Protein AF-A0A8S2SUM0-F1 (afdb_monomer_lite)

Radius of gyration: 14.91 Å; chains: 1; bounding box: 43×23×40 Å

Organism: NCBI:txid392030

Sequence (101 aa):
QWSLSTCGYEVLDIDQWGDIQFDVITCLNVLDRCEKPLSLLKNIREHTNPNHGRVIMSLVLPFKPYFEYSKDHRPDESIHIEGRLPEEQINEIVSNIFQPL

Structure (mmCIF, N/CA/C/O backbone):
data_AF-A0A8S2SUM0-F1
#
_entry.id   AF-A0A8S2SUM0-F1
#
loop_
_atom_site.group_PDB
_atom_site.id
_atom_site.type_symbol
_atom_site.label_atom_id
_atom_site.label_alt_id
_atom_site.label_comp_id
_atom_site.label_asym_id
_atom_site.label_entity_id
_atom_site.label_seq_id
_atom_site.pdbx_PDB_ins_code
_atom_site.Cartn_x
_atom_site.Cartn_y
_atom_site.Cartn_z
_atom_site.occupancy
_atom_site.B_iso_or_equiv
_atom_site.auth_seq_id
_atom_site.auth_comp_id
_atom_site.auth_asym_id
_atom_site.auth_atom_id
_atom_site.pdbx_PDB_model_num
ATOM 1 N N . GLN A 1 1 ? -20.066 0.138 -9.625 1.00 59.69 1 GLN A N 1
ATOM 2 C CA . GLN A 1 1 ? -20.701 0.489 -8.333 1.00 59.69 1 GLN A CA 1
ATOM 3 C C . GLN A 1 1 ? -22.025 -0.249 -8.071 1.00 59.69 1 GLN A C 1
ATOM 5 O O . GLN A 1 1 ? -22.236 -0.663 -6.942 1.00 59.69 1 GLN A O 1
ATOM 10 N N . TRP A 1 2 ? -22.871 -0.511 -9.079 1.00 57.12 2 TRP A N 1
ATOM 11 C CA . TRP A 1 2 ? -24.215 -1.108 -8.905 1.00 57.12 2 TRP A CA 1
ATOM 12 C C . TRP A 1 2 ? -24.284 -2.470 -8.166 1.00 57.12 2 TRP A C 1
ATOM 14 O O . TRP A 1 2 ? -25.246 -2.741 -7.453 1.00 57.12 2 TRP A O 1
ATOM 24 N N . SER A 1 3 ? -23.261 -3.325 -8.281 1.00 77.62 3 SER A N 1
ATOM 25 C CA . SER A 1 3 ? -23.280 -4.652 -7.636 1.00 77.62 3 SER A CA 1
ATOM 26 C C . SER A 1 3 ? -23.003 -4.626 -6.129 1.00 77.62 3 SER A C 1
ATOM 28 O O . SER A 1 3 ? -23.469 -5.516 -5.430 1.00 77.62 3 SER A O 1
ATOM 30 N N . LEU A 1 4 ? -22.236 -3.655 -5.621 1.00 84.12 4 LEU A N 1
ATOM 31 C CA . LEU A 1 4 ? -21.824 -3.630 -4.210 1.00 84.12 4 LEU A CA 1
ATOM 32 C C . LEU A 1 4 ? -22.926 -3.063 -3.316 1.00 84.12 4 LEU A C 1
ATOM 34 O O . LEU A 1 4 ? -23.251 -3.657 -2.291 1.00 84.12 4 LEU A O 1
ATOM 38 N N . SER A 1 5 ? -23.566 -1.980 -3.758 1.00 80.69 5 SER A N 1
ATOM 39 C CA . SER A 1 5 ? -24.710 -1.397 -3.053 1.00 80.69 5 SER A CA 1
ATOM 40 C C . SER A 1 5 ? -25.875 -2.386 -2.931 1.00 80.69 5 SER A C 1
ATOM 42 O O . SER A 1 5 ? -26.553 -2.421 -1.909 1.00 80.69 5 SER A O 1
ATOM 44 N N . THR A 1 6 ? -26.064 -3.255 -3.930 1.00 85.56 6 THR A N 1
ATOM 45 C CA . THR A 1 6 ? -27.087 -4.317 -3.906 1.00 85.56 6 THR A CA 1
ATOM 46 C C . THR A 1 6 ? -26.800 -5.395 -2.852 1.00 85.56 6 THR A C 1
ATOM 48 O O . THR A 1 6 ? -27.727 -6.013 -2.335 1.00 85.56 6 THR A O 1
ATOM 51 N N . CYS A 1 7 ? -25.534 -5.598 -2.485 1.00 89.81 7 CYS A N 1
ATOM 52 C CA . CYS A 1 7 ? -25.125 -6.545 -1.447 1.00 89.81 7 CYS A CA 1
ATOM 53 C C . CYS A 1 7 ? -25.096 -5.927 -0.035 1.00 89.81 7 CYS A C 1
ATOM 55 O O . CYS A 1 7 ? -24.629 -6.577 0.896 1.00 89.81 7 CYS A O 1
ATOM 57 N N . GLY A 1 8 ? -25.577 -4.688 0.134 1.00 90.31 8 GLY A N 1
ATOM 58 C CA . GLY A 1 8 ? -25.582 -3.993 1.424 1.00 90.31 8 GLY A CA 1
ATOM 59 C C . GLY A 1 8 ? -24.226 -3.415 1.832 1.00 90.31 8 GLY A C 1
ATOM 60 O O . GLY A 1 8 ? -24.052 -3.062 2.995 1.00 90.31 8 GLY A O 1
ATOM 61 N N . TYR A 1 9 ? -23.271 -3.313 0.901 1.00 91.00 9 TYR A N 1
ATOM 62 C CA . TYR A 1 9 ? -22.014 -2.614 1.155 1.00 91.00 9 TYR A CA 1
ATOM 63 C C . TYR A 1 9 ? -22.203 -1.109 0.999 1.00 91.00 9 TYR A C 1
ATOM 65 O O . TYR A 1 9 ? -22.745 -0.635 -0.004 1.00 91.00 9 TYR A O 1
ATOM 73 N N . GLU A 1 10 ? -21.692 -0.363 1.970 1.00 89.88 10 GLU A N 1
ATOM 74 C CA . GLU A 1 10 ? -21.474 1.067 1.824 1.00 89.88 10 GLU A CA 1
ATOM 75 C C . GLU A 1 10 ? -20.245 1.289 0.939 1.00 89.88 10 GLU A C 1
ATOM 77 O O . GLU A 1 10 ? -19.178 0.719 1.172 1.00 89.88 10 GLU A O 1
ATOM 82 N N . VAL A 1 11 ? -20.417 2.069 -0.127 1.00 89.94 11 VAL A N 1
ATOM 83 C CA . VAL A 1 11 ? -19.344 2.395 -1.066 1.00 89.94 11 VAL A CA 1
ATOM 84 C C . VAL A 1 11 ? -18.979 3.849 -0.839 1.00 89.94 11 VAL A C 1
ATOM 86 O O . VAL A 1 11 ? -19.776 4.731 -1.148 1.00 89.94 11 VAL A O 1
ATOM 89 N N . LEU A 1 12 ? -17.783 4.066 -0.304 1.00 88.19 12 LEU A N 1
ATOM 90 C CA . LEU A 1 12 ? -17.213 5.387 -0.080 1.00 88.19 12 LEU A CA 1
ATOM 91 C C . LEU A 1 12 ? -16.134 5.653 -1.124 1.00 88.19 12 LEU A C 1
ATOM 93 O O . LEU A 1 12 ? -15.285 4.793 -1.379 1.00 88.19 12 LEU A O 1
ATOM 97 N N . ASP A 1 13 ? -16.148 6.851 -1.696 1.00 84.38 13 ASP A N 1
ATOM 98 C CA . ASP A 1 13 ? -15.008 7.350 -2.459 1.00 84.38 13 ASP A CA 1
ATOM 99 C C . ASP A 1 13 ? -13.852 7.706 -1.511 1.00 84.38 13 ASP A C 1
ATOM 101 O O . ASP A 1 13 ? -14.046 7.922 -0.313 1.00 84.38 13 ASP A O 1
ATOM 105 N N . ILE A 1 14 ? -12.631 7.781 -2.043 1.00 73.31 14 ILE A N 1
ATOM 106 C CA . ILE A 1 14 ? -11.416 8.000 -1.240 1.00 73.31 14 ILE A CA 1
ATOM 107 C C . ILE A 1 14 ? -11.439 9.325 -0.454 1.00 73.31 14 ILE A C 1
ATOM 109 O O . ILE A 1 14 ? -10.858 9.418 0.625 1.00 73.31 14 ILE A O 1
ATOM 113 N N . ASP A 1 15 ? -12.163 10.323 -0.965 1.00 77.50 15 ASP A N 1
ATOM 114 C CA . ASP A 1 15 ? -12.325 11.644 -0.347 1.00 77.50 15 ASP A CA 1
ATOM 115 C C . ASP A 1 15 ? -13.437 11.679 0.719 1.00 77.50 15 ASP A C 1
ATOM 117 O O . ASP A 1 15 ? -13.629 12.687 1.396 1.00 77.50 15 ASP A O 1
ATOM 121 N N . GLN A 1 16 ? -14.199 10.591 0.868 1.00 85.75 16 GLN A N 1
ATOM 122 C CA . GLN A 1 16 ? -15.363 10.510 1.756 1.00 85.75 16 GLN A CA 1
ATOM 123 C C . GLN A 1 16 ? -15.061 9.816 3.089 1.00 85.75 16 GLN A C 1
ATOM 125 O O . GLN A 1 16 ? -15.965 9.653 3.905 1.00 85.75 16 GLN A O 1
ATOM 130 N N . TRP A 1 17 ? -13.812 9.405 3.326 1.00 87.19 17 TRP A N 1
ATOM 131 C CA . TRP A 1 17 ? -13.436 8.703 4.556 1.00 87.19 17 TRP A CA 1
ATOM 132 C C . TRP A 1 17 ? -13.463 9.626 5.788 1.00 87.19 17 TRP A C 1
ATOM 134 O O . TRP A 1 17 ? -13.758 9.163 6.887 1.00 87.19 17 TRP A O 1
ATOM 144 N N . GLY A 1 18 ? -13.268 10.938 5.609 1.00 86.12 18 GLY A N 1
ATOM 145 C CA . GLY A 1 18 ? -13.439 11.936 6.670 1.00 86.12 18 GLY A CA 1
ATOM 146 C C . GLY A 1 18 ? -12.558 11.668 7.894 1.00 86.12 18 GLY A C 1
ATOM 147 O O . GLY A 1 18 ? -11.345 11.584 7.772 1.00 86.12 18 GLY A O 1
ATOM 148 N N . ASP A 1 19 ? -13.179 11.542 9.071 1.00 87.69 19 ASP A N 1
ATOM 149 C CA . ASP A 1 19 ? -12.500 11.204 10.336 1.00 87.69 19 ASP A CA 1
ATOM 150 C C . ASP A 1 19 ? -12.669 9.716 10.720 1.00 87.69 19 ASP A C 1
ATOM 152 O O . ASP A 1 19 ? -12.420 9.324 11.865 1.00 87.69 19 ASP A O 1
ATOM 156 N N . ILE A 1 20 ? -13.158 8.875 9.799 1.00 92.19 20 ILE A N 1
ATOM 157 C CA . ILE A 1 20 ? -13.459 7.467 10.083 1.00 92.19 20 ILE A CA 1
ATOM 158 C C . ILE A 1 20 ? -12.157 6.700 10.322 1.00 92.19 20 ILE A C 1
ATOM 160 O O . ILE A 1 20 ? -11.205 6.786 9.554 1.00 92.19 20 ILE A O 1
ATOM 164 N N . GLN A 1 21 ? -12.134 5.899 11.383 1.00 94.38 21 GLN A N 1
ATOM 165 C CA . GLN A 1 21 ? -11.028 4.998 11.682 1.00 94.38 21 GLN A CA 1
ATOM 166 C C . GLN A 1 21 ? -11.476 3.556 11.475 1.00 94.38 21 GLN A C 1
ATOM 168 O O . GLN A 1 21 ? -12.528 3.144 11.967 1.00 94.38 21 GLN A O 1
ATOM 173 N N . PHE A 1 22 ? -10.658 2.788 10.766 1.00 95.00 22 PHE A N 1
ATOM 174 C CA . PHE A 1 22 ? -10.888 1.384 10.476 1.00 95.00 22 PHE A CA 1
ATOM 175 C C . PHE A 1 22 ? -9.915 0.514 11.267 1.00 95.00 22 PHE A C 1
ATOM 177 O O . PHE A 1 22 ? -8.708 0.763 11.311 1.00 95.00 22 PHE A O 1
ATOM 184 N N . ASP A 1 23 ? -10.431 -0.565 11.846 1.00 96.62 23 ASP A N 1
ATOM 185 C CA . ASP A 1 23 ? -9.590 -1.557 12.521 1.00 96.62 23 ASP A CA 1
ATOM 186 C C . ASP A 1 23 ? -8.909 -2.494 11.513 1.00 96.62 23 ASP A C 1
ATOM 188 O O . ASP A 1 23 ? -7.853 -3.061 11.794 1.00 96.62 23 ASP A O 1
ATOM 192 N N . VAL A 1 24 ? -9.488 -2.645 10.317 1.00 96.50 24 VAL A N 1
ATOM 193 C CA . VAL A 1 24 ? -8.907 -3.422 9.219 1.00 96.50 24 VAL A CA 1
ATOM 194 C C . VAL A 1 24 ? -9.118 -2.699 7.895 1.00 96.50 24 VAL A C 1
ATOM 196 O O . VAL A 1 24 ? -10.251 -2.401 7.528 1.00 96.50 24 VAL A O 1
ATOM 199 N N . ILE A 1 25 ? -8.035 -2.497 7.144 1.00 95.56 25 ILE A N 1
ATOM 200 C CA . ILE A 1 25 ? -8.079 -2.025 5.756 1.00 95.56 25 ILE A CA 1
ATOM 201 C C . ILE A 1 25 ? -7.434 -3.076 4.857 1.00 95.56 25 ILE A C 1
ATOM 203 O O . ILE A 1 25 ? -6.319 -3.531 5.110 1.00 95.56 25 ILE A O 1
ATOM 207 N N . THR A 1 26 ? -8.116 -3.462 3.780 1.00 95.69 26 THR A N 1
ATOM 208 C CA . THR A 1 26 ? -7.558 -4.365 2.766 1.00 95.69 26 THR A CA 1
ATOM 209 C C . THR A 1 26 ? -7.321 -3.623 1.459 1.00 95.69 26 THR A C 1
ATOM 211 O O . THR A 1 26 ? -8.259 -3.085 0.876 1.00 95.69 26 THR A O 1
ATOM 214 N N . CYS A 1 27 ? -6.089 -3.644 0.963 1.00 94.56 27 CYS A N 1
ATOM 215 C CA . CYS A 1 27 ? -5.696 -3.062 -0.315 1.00 94.56 27 CYS A CA 1
ATOM 216 C C . CYS A 1 27 ? -5.126 -4.180 -1.196 1.00 94.56 27 CYS A C 1
ATOM 218 O O . CYS A 1 27 ? -3.978 -4.606 -1.055 1.00 94.56 27 CYS A O 1
ATOM 220 N N . LEU A 1 28 ? -5.982 -4.734 -2.055 1.00 94.56 28 LEU A N 1
ATOM 221 C CA . LEU A 1 28 ? -5.721 -5.993 -2.750 1.00 94.56 28 LEU A CA 1
ATOM 222 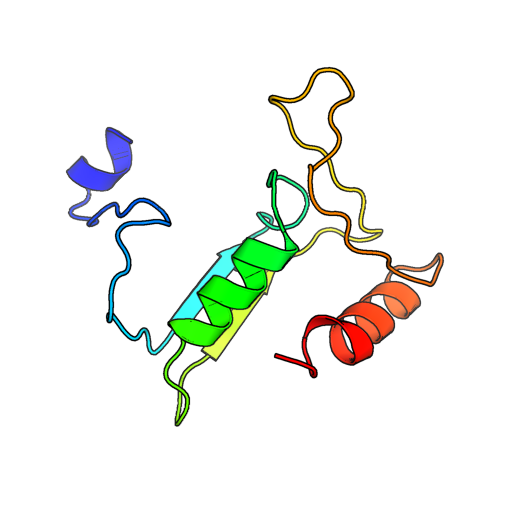C C . LEU A 1 28 ? -5.379 -5.747 -4.224 1.00 94.56 28 LEU A C 1
ATOM 224 O O . LEU A 1 28 ? -6.283 -5.596 -5.041 1.00 94.56 28 LEU A O 1
ATOM 228 N N . ASN A 1 29 ? -4.086 -5.724 -4.566 1.00 91.44 29 ASN A N 1
ATOM 229 C CA . ASN A 1 29 ? -3.577 -5.476 -5.926 1.00 91.44 29 ASN A CA 1
ATOM 230 C C . ASN A 1 29 ? -4.087 -4.157 -6.536 1.00 91.44 29 ASN A C 1
ATOM 232 O O . ASN A 1 29 ? -4.442 -4.091 -7.713 1.00 91.44 29 ASN A O 1
ATOM 236 N N . VAL A 1 30 ? -4.186 -3.119 -5.698 1.00 92.56 30 VAL A N 1
ATOM 237 C CA . VAL A 1 30 ? -4.598 -1.766 -6.108 1.00 92.56 30 VAL A CA 1
ATOM 238 C C . VAL A 1 30 ? -3.386 -0.865 -6.341 1.00 92.56 30 VAL A C 1
ATOM 240 O O . VAL A 1 30 ? -3.416 -0.014 -7.226 1.00 92.56 30 VAL A O 1
ATOM 243 N N . LEU A 1 31 ? -2.308 -1.046 -5.571 1.00 92.25 31 LEU A N 1
ATOM 244 C CA . LEU A 1 31 ? -1.168 -0.124 -5.545 1.00 92.25 31 LEU A CA 1
ATOM 245 C C . LEU A 1 31 ? -0.450 -0.015 -6.901 1.00 92.25 31 LEU A C 1
ATOM 247 O O . LEU A 1 31 ? -0.025 1.068 -7.285 1.00 92.25 31 LEU A O 1
ATOM 251 N N . ASP A 1 32 ? -0.361 -1.114 -7.649 1.00 91.69 32 ASP A N 1
ATOM 252 C CA . ASP A 1 32 ? 0.202 -1.165 -9.001 1.00 91.69 32 ASP A CA 1
ATOM 253 C C . ASP A 1 32 ? -0.755 -0.627 -10.079 1.00 91.69 32 ASP A C 1
ATOM 255 O O . ASP A 1 32 ? -0.346 -0.489 -11.225 1.00 91.69 32 ASP A O 1
ATOM 259 N N . ARG A 1 33 ? -2.012 -0.310 -9.739 1.00 92.38 33 ARG A N 1
ATOM 260 C CA . ARG A 1 33 ? -3.072 0.079 -10.691 1.00 92.38 33 ARG A CA 1
ATOM 261 C C . ARG A 1 33 ? -3.674 1.455 -10.443 1.00 92.38 33 ARG A C 1
ATOM 263 O O . ARG A 1 33 ? -4.633 1.836 -11.111 1.00 92.38 33 ARG A O 1
ATOM 270 N N . CYS A 1 34 ? -3.162 2.184 -9.462 1.00 92.62 34 CYS A N 1
ATOM 271 C CA . CYS A 1 34 ? -3.714 3.466 -9.051 1.00 92.62 34 CYS A CA 1
ATOM 272 C C . CYS A 1 34 ? -2.875 4.639 -9.567 1.00 92.62 34 CYS A C 1
ATOM 274 O O . CYS A 1 34 ? -1.678 4.508 -9.805 1.00 92.62 34 CYS A O 1
ATOM 276 N N . GLU A 1 35 ? -3.520 5.793 -9.735 1.00 94.50 35 GLU A N 1
ATOM 277 C CA . GLU A 1 35 ? -2.883 7.028 -10.205 1.00 94.50 35 GLU A CA 1
ATOM 278 C C . GLU A 1 35 ? -1.881 7.586 -9.184 1.00 94.50 35 GLU A C 1
ATOM 280 O O . GLU A 1 35 ? -0.824 8.092 -9.552 1.00 94.50 35 GLU A O 1
ATOM 285 N N . LYS A 1 36 ? -2.220 7.498 -7.892 1.00 94.44 36 LYS A N 1
ATOM 286 C CA . LYS A 1 36 ? -1.505 8.151 -6.787 1.00 94.44 36 LYS A CA 1
ATOM 287 C C . LYS A 1 36 ? -1.221 7.170 -5.642 1.00 94.44 36 LYS A C 1
ATOM 289 O O . LYS A 1 36 ? -1.877 7.225 -4.596 1.00 94.44 36 LYS A O 1
ATOM 294 N N . PRO A 1 37 ? -0.300 6.209 -5.840 1.00 93.88 37 PRO A N 1
ATOM 295 C CA . PRO A 1 37 ? -0.021 5.159 -4.861 1.00 93.88 37 PRO A CA 1
ATOM 296 C C . PRO A 1 37 ? 0.520 5.656 -3.515 1.00 93.88 37 PRO A C 1
ATOM 298 O O . PRO A 1 37 ? 0.226 5.037 -2.493 1.00 93.88 37 PRO A O 1
ATOM 301 N N . LEU A 1 38 ? 1.273 6.760 -3.466 1.00 93.38 38 LEU A N 1
ATOM 302 C CA . LEU A 1 38 ? 1.807 7.289 -2.204 1.00 93.38 38 LEU A CA 1
ATOM 303 C C . LEU A 1 38 ? 0.706 7.975 -1.391 1.00 93.38 38 LEU A C 1
ATOM 305 O O . LEU A 1 38 ? 0.597 7.750 -0.185 1.00 93.38 38 LEU A O 1
ATOM 309 N N . SER A 1 39 ? -0.147 8.753 -2.057 1.00 93.38 39 SER A N 1
ATOM 310 C CA . SER A 1 39 ? -1.337 9.351 -1.454 1.00 93.38 39 SER A CA 1
ATOM 311 C C . SER A 1 39 ? -2.291 8.282 -0.921 1.00 93.38 39 SER A C 1
ATOM 313 O O . SER A 1 39 ? -2.791 8.421 0.193 1.00 93.38 39 SER A O 1
ATOM 315 N N . LEU A 1 40 ? -2.489 7.180 -1.656 1.00 93.38 40 LEU A N 1
ATOM 316 C CA . LEU A 1 40 ? -3.282 6.042 -1.183 1.00 93.38 40 LEU A CA 1
ATOM 317 C C . LEU A 1 40 ? -2.696 5.431 0.099 1.00 93.38 40 LEU A C 1
ATOM 319 O O . LEU A 1 40 ? -3.430 5.232 1.063 1.00 93.38 40 LEU A O 1
ATOM 323 N N . LEU A 1 41 ? -1.386 5.159 0.143 1.00 93.56 41 LEU A N 1
ATOM 324 C CA . LEU A 1 41 ? -0.733 4.605 1.338 1.00 93.56 41 LEU A CA 1
ATOM 325 C C . LEU A 1 41 ? -0.835 5.545 2.543 1.00 93.56 41 LEU A C 1
ATOM 327 O O . LEU A 1 41 ? -1.104 5.094 3.657 1.00 93.56 41 LEU A O 1
ATOM 331 N N . LYS A 1 42 ? -0.663 6.852 2.320 1.00 92.44 42 LYS A N 1
ATOM 332 C CA . LYS A 1 42 ? -0.836 7.868 3.360 1.00 92.44 42 LYS A CA 1
ATOM 333 C C . LYS A 1 42 ? -2.269 7.877 3.897 1.00 92.44 42 LYS A C 1
ATOM 335 O O . LYS A 1 42 ? -2.453 7.852 5.109 1.00 92.44 42 LYS A O 1
ATOM 340 N N . ASN A 1 43 ? -3.261 7.847 3.011 1.00 92.69 43 ASN A N 1
ATOM 341 C CA . ASN A 1 43 ? -4.669 7.832 3.397 1.00 92.69 43 ASN A CA 1
ATOM 342 C C . ASN A 1 43 ? -5.020 6.557 4.195 1.00 92.69 43 ASN A C 1
ATOM 344 O O . ASN A 1 43 ? -5.612 6.642 5.271 1.00 92.69 43 ASN A O 1
ATOM 348 N N . ILE A 1 44 ? -4.544 5.387 3.742 1.00 93.62 44 ILE A N 1
ATOM 349 C CA . ILE A 1 44 ? -4.674 4.115 4.475 1.00 93.62 44 ILE A CA 1
ATOM 350 C C . ILE A 1 44 ? -4.104 4.240 5.890 1.00 93.62 44 ILE A C 1
ATOM 352 O O . ILE A 1 44 ? -4.765 3.839 6.844 1.00 93.62 44 ILE A O 1
ATOM 356 N N . ARG A 1 45 ? -2.902 4.805 6.049 1.00 92.50 45 ARG A N 1
ATOM 357 C CA . ARG A 1 45 ? -2.288 5.022 7.367 1.00 92.50 45 ARG A CA 1
ATOM 358 C C . ARG A 1 45 ? -3.140 5.932 8.251 1.00 92.50 45 ARG A C 1
ATOM 360 O O . ARG A 1 45 ? -3.368 5.594 9.405 1.00 92.50 45 ARG A O 1
ATOM 367 N N . GLU A 1 46 ? -3.587 7.069 7.725 1.00 93.06 46 GLU A N 1
ATOM 368 C CA . GLU A 1 46 ? -4.334 8.083 8.485 1.00 93.06 46 GLU A CA 1
ATOM 369 C C . GLU A 1 46 ? -5.690 7.575 8.996 1.00 93.06 46 GLU A C 1
ATOM 371 O O . GLU A 1 46 ? -6.129 7.999 10.065 1.00 93.06 46 GLU A O 1
ATOM 376 N N . HIS A 1 47 ? -6.311 6.635 8.281 1.00 94.19 47 HIS A N 1
ATOM 377 C CA . HIS A 1 47 ? -7.607 6.049 8.641 1.00 94.19 47 HIS A CA 1
ATOM 378 C C . HIS A 1 47 ? -7.491 4.637 9.223 1.00 94.19 47 HIS A C 1
ATOM 380 O O . HIS A 1 47 ? -8.504 3.980 9.459 1.00 94.19 47 HIS A O 1
ATOM 386 N N . THR A 1 48 ? -6.275 4.134 9.447 1.00 94.75 48 THR A N 1
ATOM 387 C CA . THR A 1 48 ? -6.070 2.890 10.193 1.00 94.75 48 THR A CA 1
ATOM 388 C C . THR A 1 48 ? -5.941 3.220 11.669 1.00 94.75 48 THR A C 1
ATOM 390 O O . THR A 1 48 ? -5.092 4.018 12.064 1.00 94.75 48 THR 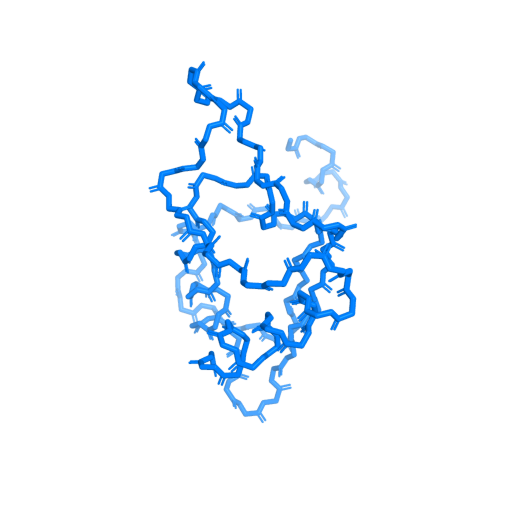A O 1
ATOM 393 N N . ASN A 1 49 ? -6.722 2.535 12.505 1.00 95.00 49 ASN A N 1
ATOM 394 C CA . ASN A 1 49 ? -6.685 2.728 13.947 1.00 95.00 49 ASN A CA 1
ATOM 395 C C . ASN A 1 49 ? -5.241 2.603 14.489 1.00 95.00 49 ASN A C 1
ATOM 397 O O . ASN A 1 49 ? -4.653 1.520 14.401 1.00 95.00 49 ASN A O 1
ATOM 401 N N . PRO A 1 50 ? -4.662 3.648 15.110 1.00 92.44 50 PRO A N 1
ATOM 402 C CA . PRO A 1 50 ? -3.241 3.659 15.465 1.00 92.44 50 PRO A CA 1
ATOM 403 C C . PRO A 1 50 ? -2.887 2.680 16.592 1.00 92.44 50 PRO A C 1
ATOM 405 O O . PRO A 1 50 ? -1.724 2.325 16.765 1.00 92.44 50 PRO A O 1
ATOM 408 N N . ASN A 1 51 ? -3.878 2.236 17.374 1.00 93.00 51 ASN A N 1
ATOM 409 C CA . ASN A 1 51 ? -3.643 1.383 18.540 1.00 93.00 51 ASN A CA 1
ATOM 410 C C . ASN A 1 51 ? -3.688 -0.111 18.199 1.00 93.00 51 ASN A C 1
ATOM 412 O O . ASN A 1 51 ? -2.958 -0.909 18.785 1.00 93.00 51 ASN A O 1
ATOM 416 N N . HIS A 1 52 ? -4.582 -0.510 17.293 1.00 94.31 52 HIS A N 1
ATOM 417 C CA . HIS A 1 52 ? -4.824 -1.927 17.000 1.00 94.31 52 HIS A CA 1
ATOM 418 C C . HIS A 1 52 ? -5.191 -2.227 15.546 1.00 94.31 52 HIS A C 1
ATOM 420 O O . HIS A 1 52 ? -5.420 -3.391 15.215 1.00 94.31 52 HIS A O 1
ATOM 426 N N . GLY A 1 53 ? -5.192 -1.215 14.680 1.00 95.81 53 GLY A N 1
ATOM 427 C CA . GLY A 1 53 ? -5.524 -1.368 13.277 1.00 95.81 53 GLY A CA 1
ATOM 428 C C . GLY A 1 53 ? -4.545 -2.280 12.540 1.00 95.81 53 GLY A C 1
ATOM 429 O O . GLY A 1 53 ? -3.389 -2.466 12.946 1.00 95.81 53 GLY A O 1
ATOM 430 N N . ARG A 1 54 ? -5.023 -2.906 11.466 1.00 95.50 54 ARG A N 1
ATOM 431 C 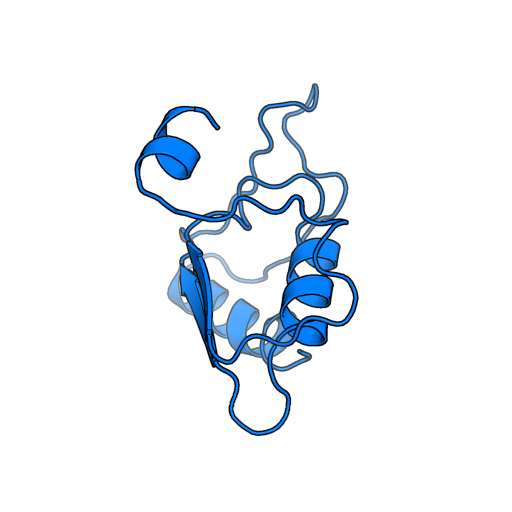CA . ARG A 1 54 ? -4.236 -3.786 10.599 1.00 95.50 54 ARG A CA 1
ATOM 432 C C . ARG A 1 54 ? -4.503 -3.465 9.138 1.00 95.50 54 ARG A C 1
ATOM 434 O O . ARG A 1 54 ? -5.648 -3.319 8.725 1.00 95.50 54 ARG A O 1
ATOM 441 N N . VAL A 1 55 ? -3.439 -3.447 8.343 1.00 94.81 55 VAL A N 1
ATOM 442 C CA . VAL A 1 55 ? -3.532 -3.319 6.888 1.00 94.81 55 VAL A CA 1
ATOM 443 C C . VAL A 1 55 ? -3.152 -4.650 6.250 1.00 94.81 55 VAL A C 1
ATOM 445 O O . VAL A 1 55 ? -2.111 -5.223 6.568 1.00 94.81 55 VAL A O 1
ATOM 448 N N . ILE A 1 56 ? -3.993 -5.143 5.343 1.00 95.44 56 ILE A N 1
ATOM 449 C CA . ILE A 1 56 ? -3.712 -6.315 4.511 1.00 95.44 56 ILE A CA 1
ATOM 450 C C . ILE A 1 56 ? -3.437 -5.823 3.093 1.00 95.44 56 ILE A C 1
ATOM 452 O O . ILE A 1 56 ? -4.342 -5.352 2.405 1.00 95.44 56 ILE A O 1
ATOM 456 N N . MET A 1 57 ? -2.188 -5.952 2.655 1.00 93.12 57 MET A N 1
ATOM 457 C CA . MET A 1 57 ? -1.740 -5.570 1.316 1.00 93.12 57 MET A CA 1
ATOM 458 C C . MET A 1 57 ? -1.556 -6.813 0.442 1.00 93.12 57 MET A C 1
ATOM 460 O O . MET A 1 57 ? -0.947 -7.792 0.871 1.00 93.12 57 MET A O 1
ATOM 464 N N . SER A 1 58 ? -2.028 -6.760 -0.802 1.00 94.06 58 SER A N 1
ATOM 465 C CA . SER A 1 58 ? -1.658 -7.713 -1.854 1.00 94.06 58 SER A CA 1
ATOM 466 C C . SER A 1 58 ? -0.984 -6.957 -2.993 1.00 94.06 58 SER A C 1
ATOM 468 O O . SER A 1 58 ? -1.450 -5.882 -3.374 1.00 94.06 58 SER A O 1
ATOM 470 N N . LEU A 1 59 ? 0.127 -7.500 -3.487 1.00 92.12 59 LEU A N 1
ATOM 471 C CA . LEU A 1 59 ? 0.945 -6.918 -4.543 1.00 92.12 59 LEU A CA 1
ATOM 472 C C . LEU A 1 59 ? 1.402 -8.009 -5.508 1.00 92.12 59 LEU A C 1
ATOM 474 O O . LEU A 1 59 ? 1.634 -9.153 -5.109 1.00 92.12 59 LEU A O 1
ATOM 478 N N . VAL A 1 60 ? 1.616 -7.620 -6.761 1.00 92.62 60 VAL A N 1
ATOM 479 C CA . VAL A 1 60 ? 2.275 -8.452 -7.768 1.00 92.62 60 VAL A CA 1
ATOM 480 C C . VAL A 1 60 ? 3.744 -8.049 -7.862 1.00 92.62 60 VAL A C 1
ATOM 482 O O . VAL A 1 60 ? 4.060 -6.868 -8.006 1.00 92.62 60 VAL A O 1
ATOM 485 N N . LEU A 1 61 ? 4.639 -9.040 -7.800 1.00 93.12 61 LEU A N 1
ATOM 486 C CA . LEU A 1 61 ? 6.081 -8.855 -7.958 1.00 93.12 61 LEU A CA 1
ATOM 487 C C . LEU A 1 61 ? 6.596 -9.575 -9.220 1.00 93.12 61 LEU A C 1
ATOM 489 O O . LEU A 1 61 ? 6.123 -10.673 -9.524 1.00 93.12 61 LEU A O 1
ATOM 493 N N . PRO A 1 62 ? 7.573 -9.005 -9.948 1.00 93.19 62 PRO A N 1
ATOM 494 C CA . PRO A 1 62 ? 8.191 -7.704 -9.702 1.00 93.19 62 PRO A CA 1
ATOM 495 C C . PRO A 1 62 ? 7.214 -6.546 -9.944 1.00 93.19 62 PRO A C 1
ATOM 497 O O . PRO A 1 62 ? 6.394 -6.601 -10.863 1.00 93.19 62 PRO A O 1
ATOM 500 N N . PHE A 1 63 ? 7.304 -5.515 -9.109 1.00 93.44 63 PHE A N 1
ATOM 501 C CA . PHE A 1 63 ? 6.375 -4.395 -9.094 1.00 93.44 63 PHE A CA 1
ATOM 502 C C . PHE A 1 63 ? 6.486 -3.585 -10.386 1.00 93.44 63 PHE A C 1
ATOM 504 O O . PHE A 1 63 ? 7.557 -3.093 -10.750 1.00 93.44 63 PHE A O 1
ATOM 511 N N . LYS A 1 64 ? 5.367 -3.476 -11.103 1.00 91.19 64 LYS A N 1
ATOM 512 C CA . LYS A 1 64 ? 5.273 -2.796 -12.397 1.00 91.19 64 LYS A CA 1
ATOM 513 C C . LYS A 1 64 ? 3.972 -1.994 -12.447 1.00 91.19 64 LYS A C 1
ATOM 515 O O . LYS A 1 64 ? 2.952 -2.560 -12.835 1.00 91.19 64 LYS A O 1
ATOM 520 N N . PRO A 1 65 ? 3.997 -0.710 -12.051 1.00 92.06 65 PRO A N 1
ATOM 521 C CA . PRO A 1 65 ? 2.818 0.144 -12.094 1.00 92.06 65 PRO A CA 1
ATOM 522 C C . PRO A 1 65 ? 2.236 0.253 -13.503 1.00 92.06 65 PRO A C 1
ATOM 524 O O . PRO A 1 65 ? 2.975 0.417 -14.476 1.00 92.06 65 PRO A O 1
ATOM 527 N N . TYR A 1 66 ? 0.913 0.196 -13.591 1.00 92.88 66 TYR A N 1
ATOM 528 C CA . TYR A 1 66 ? 0.142 0.378 -14.808 1.00 92.88 66 TYR A CA 1
ATOM 529 C C . TYR A 1 66 ? -1.189 1.057 -14.479 1.00 92.88 66 TYR A C 1
ATOM 531 O O . TYR A 1 66 ? -2.096 0.438 -13.923 1.00 92.88 66 TYR A O 1
ATOM 539 N N . PHE A 1 67 ? -1.318 2.327 -14.851 1.00 93.81 67 PHE A N 1
ATOM 540 C CA . PHE A 1 67 ? -2.549 3.087 -14.666 1.00 93.81 67 PHE A CA 1
ATOM 541 C C . PHE A 1 67 ? -3.307 3.193 -15.992 1.00 93.81 67 PHE A C 1
ATOM 543 O O . PHE A 1 67 ? -2.802 3.748 -16.957 1.00 93.81 67 PHE A O 1
ATOM 550 N N . GLU A 1 68 ? -4.523 2.656 -16.064 1.00 91.44 68 GLU A N 1
ATOM 551 C CA . GLU A 1 68 ? -5.253 2.505 -17.335 1.00 91.44 68 GLU A CA 1
ATOM 552 C C . GLU A 1 68 ? -5.676 3.840 -17.976 1.00 91.44 68 GLU A C 1
ATOM 554 O O . GLU A 1 68 ? -5.807 3.930 -19.194 1.00 91.44 68 GLU A O 1
ATOM 559 N N . TYR A 1 69 ? -5.880 4.887 -17.172 1.00 90.75 69 TYR A N 1
ATOM 560 C CA . TYR A 1 69 ? -6.531 6.117 -17.631 1.00 90.75 69 TYR A CA 1
ATOM 561 C C . TYR A 1 69 ? -5.563 7.225 -18.075 1.00 90.75 69 TYR A C 1
ATOM 563 O O . TYR A 1 69 ? -6.010 8.227 -18.641 1.00 90.75 69 TYR A O 1
ATOM 571 N N . SER A 1 70 ? -4.249 7.069 -17.868 1.00 91.31 70 SER A N 1
ATOM 572 C CA . SER A 1 70 ? -3.243 8.010 -18.379 1.00 91.31 70 SER A CA 1
ATOM 573 C C . SER A 1 70 ? -2.741 7.605 -19.769 1.00 91.31 70 SER A C 1
ATOM 575 O O . SER A 1 70 ? -2.704 6.433 -20.138 1.00 91.31 70 SER A O 1
ATOM 577 N N . LYS A 1 71 ? -2.334 8.592 -20.580 1.00 90.38 71 LYS A N 1
ATOM 578 C CA . LYS A 1 71 ? -1.925 8.368 -21.984 1.00 90.38 71 LYS A CA 1
ATOM 579 C C . LYS A 1 71 ? -0.693 7.472 -22.130 1.00 90.38 71 LYS A C 1
ATOM 581 O O . LYS A 1 71 ? -0.558 6.785 -23.138 1.00 90.38 71 LYS A O 1
ATOM 586 N N . ASP A 1 72 ? 0.224 7.531 -21.173 1.00 92.19 72 ASP A N 1
ATOM 587 C CA . ASP A 1 72 ? 1.447 6.726 -21.121 1.00 92.19 72 ASP A CA 1
ATOM 588 C C . ASP A 1 72 ? 1.335 5.541 -20.148 1.00 92.19 72 ASP A C 1
ATOM 590 O O . ASP A 1 72 ? 2.302 4.801 -19.958 1.00 92.19 72 ASP A O 1
ATOM 594 N N . HIS A 1 73 ? 0.145 5.345 -19.577 1.00 91.44 73 HIS A N 1
ATOM 595 C CA . HIS A 1 73 ? -0.190 4.367 -18.550 1.00 91.44 73 HIS A CA 1
ATOM 596 C C . HIS A 1 73 ? 0.662 4.437 -17.278 1.00 91.44 73 HIS A C 1
ATOM 598 O O . HIS A 1 73 ? 0.814 3.441 -16.560 1.00 91.44 73 HIS A O 1
ATOM 604 N N . ARG A 1 74 ? 1.249 5.603 -16.995 1.00 91.62 74 ARG A N 1
ATOM 605 C CA . ARG A 1 74 ? 2.021 5.841 -15.777 1.00 91.62 74 ARG A CA 1
ATOM 606 C C . ARG A 1 74 ? 1.158 6.480 -14.692 1.00 91.62 74 ARG A C 1
ATOM 608 O O . ARG A 1 74 ? 0.250 7.246 -15.022 1.00 91.62 74 ARG A O 1
ATOM 615 N N . PRO A 1 75 ? 1.428 6.167 -13.416 1.00 93.06 75 PRO A N 1
ATOM 616 C CA . PRO A 1 75 ? 0.841 6.896 -12.304 1.00 93.06 75 PRO A CA 1
ATOM 617 C C . PRO A 1 75 ? 1.468 8.294 -12.182 1.00 93.06 75 PRO A C 1
ATOM 619 O O . PRO A 1 75 ? 2.630 8.496 -12.549 1.00 93.06 75 PRO A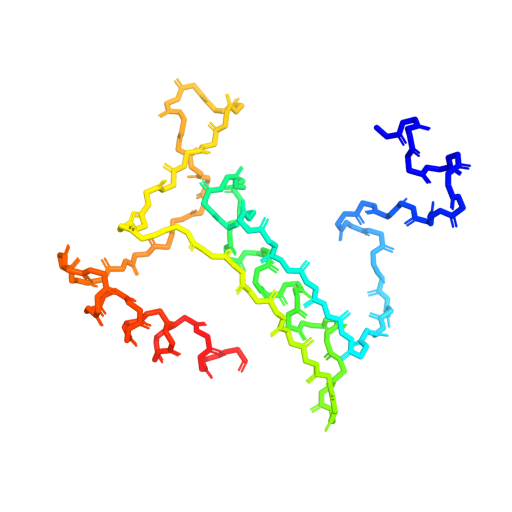 O 1
ATOM 622 N N . ASP A 1 76 ? 0.717 9.236 -11.618 1.00 94.31 76 ASP A N 1
ATOM 623 C CA . ASP A 1 76 ? 1.195 10.582 -11.279 1.00 94.31 76 ASP A CA 1
ATOM 624 C C . ASP A 1 76 ? 2.226 10.544 -10.144 1.00 94.31 76 ASP A C 1
ATOM 626 O O . ASP A 1 76 ? 3.155 11.351 -10.097 1.00 94.31 76 ASP A O 1
ATOM 630 N N . GLU A 1 77 ? 2.083 9.583 -9.229 1.00 94.19 77 GLU A N 1
ATOM 631 C CA . GLU A 1 77 ? 3.053 9.325 -8.169 1.00 94.19 77 GLU A CA 1
ATOM 632 C C . GLU A 1 77 ? 3.761 7.999 -8.419 1.00 94.19 77 GLU A C 1
ATOM 634 O O . GLU A 1 77 ? 3.140 6.974 -8.690 1.00 94.19 77 GLU A O 1
ATOM 639 N N . SER A 1 78 ? 5.083 7.999 -8.292 1.00 89.50 78 SER A N 1
ATOM 640 C CA . SER A 1 78 ? 5.888 6.801 -8.514 1.00 89.50 78 SER A CA 1
ATOM 641 C C . SER A 1 78 ? 6.434 6.263 -7.203 1.00 89.50 78 SER A C 1
ATOM 643 O O . SER A 1 78 ? 7.028 6.995 -6.413 1.00 89.50 78 SER A O 1
ATOM 645 N N . ILE A 1 79 ? 6.274 4.958 -7.008 1.00 90.69 79 ILE A N 1
ATOM 646 C CA . ILE A 1 79 ? 6.990 4.208 -5.984 1.00 90.69 79 ILE A CA 1
ATOM 647 C C . ILE A 1 79 ? 8.247 3.640 -6.634 1.00 90.69 79 ILE A C 1
ATOM 649 O O . ILE A 1 79 ? 8.164 2.862 -7.586 1.00 90.69 79 ILE A O 1
ATOM 653 N N . HIS A 1 80 ? 9.404 4.031 -6.112 1.00 89.81 80 HIS A N 1
ATOM 654 C CA . HIS A 1 80 ? 10.683 3.479 -6.535 1.00 89.81 80 HIS A CA 1
ATOM 655 C C . HIS A 1 80 ? 11.025 2.262 -5.677 1.00 89.81 80 HIS A C 1
ATOM 657 O O . HIS A 1 80 ? 10.994 2.352 -4.452 1.00 89.81 80 HIS A O 1
ATOM 663 N N . ILE A 1 81 ? 11.314 1.129 -6.320 1.00 92.31 81 ILE A N 1
ATOM 664 C CA . ILE A 1 81 ? 11.626 -0.135 -5.645 1.00 92.31 81 ILE A CA 1
ATOM 665 C C . ILE A 1 81 ? 12.923 -0.674 -6.224 1.00 92.31 81 ILE A C 1
ATOM 667 O O . ILE A 1 81 ? 13.013 -0.977 -7.416 1.00 92.31 81 ILE A O 1
ATOM 671 N N . GLU A 1 82 ? 13.918 -0.790 -5.358 1.00 93.25 82 GLU A N 1
ATOM 672 C CA . GLU A 1 82 ? 15.189 -1.431 -5.650 1.00 93.25 82 GLU A CA 1
ATOM 673 C C . GLU A 1 82 ? 15.064 -2.961 -5.678 1.00 93.25 82 GLU A C 1
ATOM 675 O O . GLU A 1 82 ? 14.199 -3.566 -5.043 1.00 93.25 82 GLU A O 1
ATOM 680 N N . GLY A 1 83 ? 15.967 -3.600 -6.421 1.00 92.56 83 GLY A N 1
ATOM 681 C CA . GLY A 1 83 ? 16.006 -5.055 -6.565 1.00 92.56 83 GLY A CA 1
ATOM 682 C C . GLY A 1 83 ? 15.357 -5.569 -7.850 1.00 92.56 83 GLY A C 1
ATOM 683 O O . GLY A 1 83 ? 14.437 -4.981 -8.426 1.00 92.56 83 GLY A O 1
ATOM 684 N N . ARG A 1 84 ? 15.879 -6.695 -8.335 1.00 90.56 84 ARG A N 1
ATOM 685 C CA . ARG A 1 84 ? 15.434 -7.364 -9.567 1.00 90.56 84 ARG A CA 1
ATOM 686 C C . ARG A 1 84 ? 14.593 -8.594 -9.274 1.00 90.56 84 ARG A C 1
ATOM 688 O O . ARG A 1 84 ? 13.718 -8.929 -10.072 1.00 90.56 84 ARG A O 1
ATOM 695 N N . LEU A 1 85 ? 14.892 -9.280 -8.174 1.00 95.50 85 LEU A N 1
ATOM 696 C CA . LEU A 1 85 ? 14.191 -10.491 -7.770 1.00 95.50 85 LEU A CA 1
ATOM 697 C C . LEU A 1 85 ? 12.985 -10.146 -6.884 1.00 95.50 85 LEU A C 1
ATOM 699 O O . LEU A 1 85 ? 13.046 -9.167 -6.136 1.00 95.50 85 LEU A O 1
ATOM 703 N N . PRO A 1 86 ? 11.898 -10.937 -6.923 1.00 94.38 86 PRO A N 1
ATOM 704 C CA . PRO A 1 86 ? 10.750 -10.734 -6.040 1.00 94.38 86 PRO A CA 1
ATOM 705 C C . PRO A 1 86 ? 11.136 -10.653 -4.556 1.00 94.38 86 PRO A C 1
ATOM 707 O O . PRO A 1 86 ? 10.601 -9.826 -3.824 1.00 94.38 86 PRO A O 1
ATOM 710 N N . GLU A 1 87 ? 12.099 -11.463 -4.118 1.00 94.94 87 GLU A N 1
ATOM 711 C CA . GLU A 1 87 ? 12.582 -11.507 -2.736 1.00 94.94 87 GLU A CA 1
ATOM 712 C C . GLU A 1 87 ? 13.359 -10.241 -2.341 1.00 94.94 87 GLU A C 1
ATOM 714 O O . GLU A 1 87 ? 13.339 -9.827 -1.185 1.00 94.94 87 GLU A O 1
ATOM 719 N N . GLU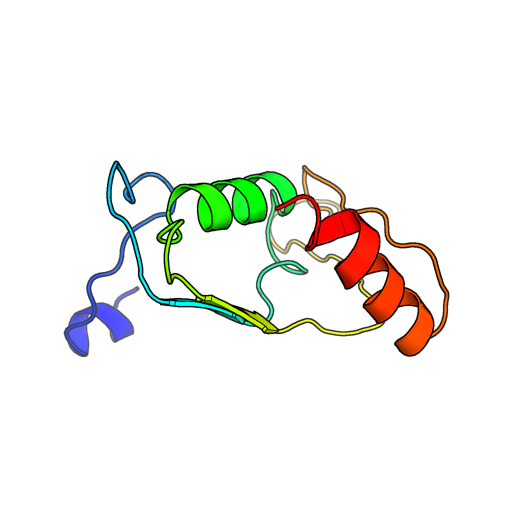 A 1 88 ? 14.038 -9.598 -3.289 1.00 95.69 88 GLU A N 1
ATOM 720 C CA . GLU A 1 88 ? 14.708 -8.316 -3.048 1.00 95.69 88 GLU A CA 1
ATOM 721 C C . GLU A 1 88 ? 13.666 -7.201 -2.934 1.00 95.69 88 GLU A C 1
ATOM 723 O O . GLU A 1 88 ? 13.672 -6.436 -1.971 1.00 95.69 88 GLU A O 1
ATOM 728 N N . GLN A 1 89 ? 12.713 -7.174 -3.869 1.00 95.25 89 GLN A N 1
ATOM 729 C CA . GLN A 1 89 ? 11.674 -6.151 -3.903 1.00 95.25 89 GLN A CA 1
ATOM 730 C C . GLN A 1 89 ? 10.735 -6.226 -2.699 1.00 95.25 89 GLN A C 1
ATOM 732 O O . GLN A 1 89 ? 10.352 -5.187 -2.172 1.00 95.25 89 GLN A O 1
ATOM 737 N N . ILE A 1 90 ? 10.374 -7.422 -2.219 1.00 94.00 90 ILE A N 1
ATOM 738 C CA . ILE A 1 90 ? 9.529 -7.536 -1.021 1.00 94.00 90 ILE A CA 1
ATOM 739 C C . ILE A 1 90 ? 10.236 -6.973 0.216 1.00 94.00 90 ILE A C 1
ATOM 741 O O . ILE A 1 90 ? 9.605 -6.283 1.014 1.00 94.00 90 ILE A O 1
ATOM 745 N N . ASN A 1 91 ? 11.543 -7.212 0.357 1.00 94.12 91 ASN A N 1
ATOM 746 C CA . ASN A 1 91 ? 12.324 -6.670 1.466 1.00 94.12 91 ASN A CA 1
ATOM 747 C C . ASN A 1 91 ? 12.410 -5.143 1.387 1.00 94.12 91 ASN A C 1
ATOM 749 O O . ASN A 1 91 ? 12.228 -4.469 2.402 1.00 94.12 91 ASN A O 1
ATOM 753 N N . GLU A 1 92 ? 12.630 -4.608 0.187 1.00 94.31 92 GLU A N 1
ATOM 754 C CA . GLU A 1 92 ? 12.655 -3.169 -0.066 1.00 94.31 92 GLU A CA 1
ATOM 755 C C . GLU A 1 92 ? 11.311 -2.509 0.260 1.00 94.31 92 GLU A C 1
ATOM 757 O O . GLU A 1 92 ? 11.257 -1.524 0.993 1.00 94.31 92 GLU A O 1
ATOM 762 N N . ILE A 1 93 ? 10.205 -3.096 -0.204 1.00 92.44 93 ILE A N 1
ATOM 763 C CA . ILE A 1 93 ? 8.852 -2.598 0.066 1.00 92.44 93 ILE A CA 1
ATOM 764 C C . ILE A 1 93 ? 8.565 -2.572 1.563 1.00 92.44 93 ILE A C 1
ATOM 766 O O . ILE A 1 93 ? 8.091 -1.566 2.090 1.00 92.44 93 ILE A O 1
ATOM 770 N N . VAL A 1 94 ? 8.857 -3.662 2.270 1.00 91.19 94 VAL A N 1
ATOM 771 C CA . VAL A 1 94 ? 8.601 -3.723 3.711 1.00 91.19 94 VAL A CA 1
ATOM 772 C C . VAL A 1 94 ? 9.439 -2.680 4.447 1.00 91.19 94 VAL A C 1
ATOM 774 O O . VAL A 1 94 ? 8.902 -1.962 5.287 1.00 91.19 94 VAL A O 1
ATOM 777 N N . SER A 1 95 ? 10.723 -2.561 4.113 1.00 91.56 95 SER A N 1
ATOM 778 C CA . SER A 1 95 ? 11.670 -1.730 4.866 1.00 91.56 95 SER A CA 1
ATOM 779 C C . SER A 1 95 ? 11.522 -0.236 4.569 1.00 91.56 95 SER A C 1
ATOM 781 O O . SER A 1 95 ? 11.577 0.576 5.488 1.00 91.56 95 SER A O 1
ATOM 783 N N . ASN A 1 96 ? 11.304 0.132 3.305 1.00 89.31 96 ASN A N 1
ATOM 784 C CA . ASN A 1 96 ? 11.375 1.523 2.849 1.00 89.31 96 ASN A CA 1
ATOM 785 C C . ASN A 1 96 ? 10.022 2.116 2.446 1.00 89.31 96 ASN A C 1
ATOM 787 O O . ASN A 1 96 ? 9.927 3.329 2.275 1.00 89.31 96 ASN A O 1
ATOM 791 N N . ILE A 1 97 ? 8.970 1.298 2.324 1.00 88.12 97 ILE A N 1
ATOM 792 C CA . ILE A 1 97 ? 7.624 1.780 1.976 1.00 88.12 97 ILE A CA 1
ATOM 793 C C . ILE A 1 97 ? 6.634 1.529 3.113 1.00 88.12 97 ILE A C 1
ATOM 795 O O . ILE A 1 97 ? 5.911 2.448 3.482 1.00 88.12 97 ILE A O 1
ATOM 799 N N . PHE A 1 98 ? 6.604 0.327 3.701 1.00 87.00 98 PHE A N 1
ATOM 800 C CA . PHE A 1 98 ? 5.595 -0.019 4.712 1.00 87.00 98 PHE A CA 1
ATOM 801 C C . PHE A 1 98 ? 5.993 0.263 6.160 1.00 87.00 98 PHE A C 1
ATOM 803 O O . PHE A 1 98 ? 5.131 0.634 6.944 1.00 87.00 98 PHE A O 1
ATOM 810 N N . GLN A 1 99 ? 7.259 0.114 6.548 1.00 78.31 99 GLN A N 1
ATOM 811 C CA . GLN A 1 99 ? 7.708 0.488 7.898 1.00 78.31 99 GLN A CA 1
ATOM 812 C C . GLN A 1 99 ? 7.704 1.999 8.188 1.00 78.31 99 GLN A C 1
ATOM 814 O O . GLN A 1 99 ? 7.489 2.362 9.341 1.00 78.31 99 GLN A O 1
ATOM 819 N N . PRO A 1 100 ? 7.928 2.895 7.206 1.00 64.19 100 PRO A N 1
ATOM 820 C CA . PRO A 1 100 ? 7.773 4.334 7.423 1.00 64.19 100 PRO A CA 1
ATOM 821 C C . PRO A 1 100 ? 6.311 4.793 7.585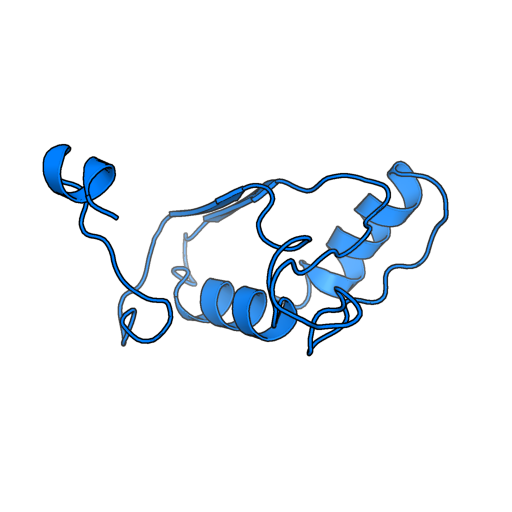 1.00 64.19 100 PRO A C 1
ATOM 823 O O . PRO A 1 100 ? 6.080 5.977 7.874 1.00 64.19 100 PRO A O 1
ATOM 826 N N . LEU A 1 101 ? 5.332 3.897 7.382 1.00 55.28 101 LEU A N 1
ATOM 827 C CA . LEU A 1 101 ? 3.905 4.125 7.652 1.00 55.28 101 LEU A CA 1
ATOM 828 C C . LEU A 1 101 ? 3.553 3.936 9.135 1.00 55.28 101 LEU A C 1
ATOM 830 O O . LEU A 1 101 ? 4.390 3.486 9.935 1.00 55.28 101 LEU A O 1
#

InterPro domains:
  IPR007884 Protein-L-histidine N-pros-methyltransferase [PF05219] (2-100)
  IPR007884 Protein-L-histidine N-pros-methyltransferase [PTHR12890] (1-100)
  IPR029063 S-adenosyl-L-methionine-dependent methyltransferase superfamily [G3DSA:3.40.50.150] (4-98)
  IPR029063 S-adenosyl-L-methionine-dependent methyltransferase superfamily [SSF53335] (9-77)

pLDDT: mean 90.26, std 7.6, range [55.28, 96.62]

Foldseek 3Di:
DVVQVVVVDDDDDLVRCPQAADQEAEAAQCLLAAQANLVVLVSNVNRYDPPRHDYHYHHDPPRHRAHPPDPVRHHPDDDDADDDDRVRRVVRCVPPPVVVD

Secondary structure (DSSP, 8-state):
-HHHHHTT-----GGG-TT--BSEEEEES-GGG-S-HHHHHHHHHHTB-TTT-EEEEE--SS-----TTSTT---SS------SSHHHHHHHIIIIIITT-